Protein AF-A0A661I4J3-F1 (afdb_monomer)

Sequence (92 aa):
MGNSNRLLLAYRTMPSIDNNAEYEIMLSPQFYTLKREQLSVSYHHQAKKLAPSVLDNLLPADGNYEYYVFRDEDVWVFIAYDPEEIAKFLIS

Mean predicted aligned error: 5.75 Å

Foldseek 3Di:
DDPPAAEDEDDQPDDDDDPVGHHDYDYDCVFKDKDKAQDPDDDPVVVLVCQCVVCVVVDDPDADWDWDWDDDPRIIMIMIGGPVVVVVRVVD

pLDDT: mean 88.6, std 10.4, range [37.53, 97.19]

Radius of gyration: 16.32 Å; Cα contacts (8 Å, |Δi|>4): 110; chains: 1; bounding box: 34×21×47 Å

Secondary structure (DSSP, 8-state):
-----EEEEE-TTPPPP-TTS-EEEEE-GGGEEEEEE-----SHHHHHHHHHHHHGGGS-SS---EEEEEEETTEEEEEEE-HHHHHHHHH-

Nearest PDB structures (foldseek):
  5o6i-assembly3_K  TM=4.424E-01  e=7.659E-02  Desulfurococcus mucosus
  9axh-assembly1_C  TM=4.565E-01  e=2.569E+00  Homo sapiens
  5b0b-assembly2_D  TM=3.048E-01  e=1.160E+00  Cannabis sativa
  2khd-assembly1_A  TM=3.536E-01  e=1.971E+00  Vibrio cholerae O1 biovar El Tor str. N16961
  6dzs-assembly1_A  TM=3.096E-01  e=4.366E+00  Mycolicibacterium hassiacum DSM 44199

Structure (mmCIF, N/CA/C/O backbone):
data_AF-A0A661I4J3-F1
#
_entry.id   AF-A0A661I4J3-F1
#
loop_
_atom_site.group_PDB
_atom_site.id
_atom_site.type_symbol
_atom_site.label_atom_id
_atom_site.label_alt_id
_atom_site.label_comp_id
_atom_site.label_asym_id
_atom_site.label_entity_id
_atom_site.label_seq_id
_atom_site.pdbx_PDB_ins_code
_atom_site.Cartn_x
_atom_site.Cartn_y
_atom_site.Cartn_z
_atom_site.occupancy
_atom_site.B_iso_or_equiv
_atom_site.auth_seq_id
_atom_site.auth_comp_id
_atom_site.auth_asym_id
_atom_site.auth_atom_id
_atom_site.pdbx_PDB_model_num
ATOM 1 N N . MET A 1 1 ? -8.850 11.667 -30.745 1.00 37.53 1 MET A N 1
ATOM 2 C CA . MET A 1 1 ? -7.892 10.595 -31.089 1.00 37.53 1 MET A CA 1
ATOM 3 C C . MET A 1 1 ? -7.273 10.150 -29.778 1.00 37.53 1 MET A C 1
ATOM 5 O O . MET A 1 1 ? -6.565 10.936 -29.170 1.00 37.53 1 MET A O 1
ATOM 9 N N . GLY A 1 2 ? -7.728 9.011 -29.250 1.00 48.00 2 GLY A N 1
ATOM 10 C CA . GLY A 1 2 ? -7.485 8.610 -27.863 1.00 48.00 2 GLY A CA 1
ATOM 11 C C . GLY A 1 2 ? -6.061 8.112 -27.669 1.00 48.00 2 GLY A C 1
ATOM 12 O O . GLY A 1 2 ? -5.675 7.116 -28.279 1.00 48.00 2 GLY A O 1
ATOM 13 N N . ASN A 1 3 ? -5.294 8.814 -26.838 1.00 50.81 3 ASN A N 1
ATOM 14 C CA . ASN A 1 3 ? -3.990 8.349 -26.397 1.00 50.81 3 ASN A CA 1
ATOM 15 C C . ASN A 1 3 ? -4.220 7.079 -25.566 1.00 50.81 3 ASN A C 1
ATOM 17 O O . ASN A 1 3 ? -4.803 7.132 -24.486 1.00 50.81 3 ASN A O 1
ATOM 21 N N . SER A 1 4 ? -3.900 5.923 -26.138 1.00 57.09 4 SER A N 1
ATOM 22 C CA . SER A 1 4 ? -4.074 4.632 -25.475 1.00 57.09 4 SER A CA 1
ATOM 23 C C . SER A 1 4 ? -2.843 4.415 -24.605 1.00 57.09 4 SER A C 1
ATOM 25 O O . SER A 1 4 ? -1.905 3.752 -25.048 1.00 57.09 4 SER A O 1
ATOM 27 N N . ASN A 1 5 ? -2.806 5.039 -23.423 1.00 61.56 5 ASN A N 1
ATOM 28 C CA . 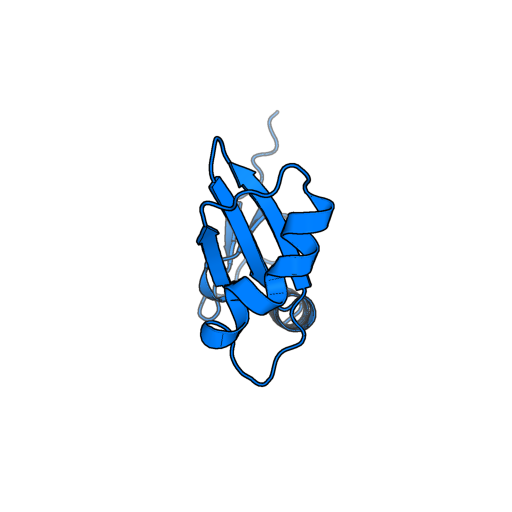ASN A 1 5 ? -1.730 4.803 -22.464 1.00 61.56 5 ASN A CA 1
ATOM 29 C C . ASN A 1 5 ? -1.598 3.293 -22.252 1.00 61.56 5 ASN A C 1
ATOM 31 O O . ASN A 1 5 ? -2.562 2.601 -21.916 1.00 61.56 5 ASN A O 1
ATOM 35 N N . ARG A 1 6 ? -0.411 2.759 -22.544 1.00 82.25 6 ARG A N 1
ATOM 36 C CA . ARG A 1 6 ? -0.146 1.329 -22.418 1.00 82.25 6 ARG A CA 1
ATOM 37 C C . ARG A 1 6 ? 0.031 1.030 -20.938 1.00 82.25 6 ARG A C 1
ATOM 39 O O . ARG A 1 6 ? 1.007 1.463 -20.333 1.00 82.25 6 ARG A O 1
ATOM 46 N N . LEU A 1 7 ? -0.923 0.307 -20.364 1.00 88.50 7 LEU A N 1
ATOM 47 C CA . LEU A 1 7 ? -0.828 -0.174 -18.993 1.00 88.50 7 LEU A CA 1
ATOM 48 C C . LEU A 1 7 ? 0.253 -1.255 -18.905 1.00 88.50 7 LEU A C 1
ATOM 50 O O . LEU A 1 7 ? 0.159 -2.297 -19.556 1.00 88.50 7 LEU A O 1
ATOM 54 N N . LEU A 1 8 ? 1.269 -1.001 -18.093 1.00 90.56 8 LEU A N 1
ATOM 55 C CA . LEU A 1 8 ? 2.386 -1.890 -17.834 1.00 90.56 8 LEU A CA 1
ATOM 56 C C . LEU A 1 8 ? 2.273 -2.438 -16.413 1.00 90.56 8 LEU A C 1
ATOM 58 O O . LEU A 1 8 ? 2.354 -1.691 -15.439 1.00 90.56 8 LEU A O 1
ATOM 62 N N . LEU A 1 9 ? 2.131 -3.756 -16.289 1.00 91.69 9 LEU A N 1
ATOM 63 C CA . LEU A 1 9 ? 2.300 -4.434 -15.008 1.00 91.69 9 LEU A CA 1
ATOM 64 C C . LEU A 1 9 ? 3.800 -4.581 -14.726 1.00 91.69 9 LEU A C 1
ATOM 66 O O . LEU A 1 9 ? 4.473 -5.363 -15.394 1.00 91.69 9 LEU A O 1
ATOM 70 N N . ALA A 1 10 ? 4.312 -3.851 -13.739 1.00 92.31 10 ALA A N 1
ATOM 71 C CA . ALA A 1 10 ? 5.723 -3.858 -13.382 1.00 92.31 10 ALA A CA 1
ATOM 72 C C . ALA A 1 10 ? 6.003 -4.854 -12.243 1.00 92.31 10 ALA A C 1
ATOM 74 O O . ALA A 1 10 ? 5.374 -4.810 -11.181 1.00 92.31 10 ALA A O 1
ATOM 75 N N . TYR A 1 11 ? 6.940 -5.775 -12.476 1.00 94.06 11 TYR A N 1
ATOM 76 C CA . TYR A 1 11 ? 7.341 -6.853 -11.562 1.00 94.06 11 TYR A CA 1
ATOM 77 C C . TYR A 1 11 ? 8.847 -7.129 -11.690 1.00 94.06 11 TYR A C 1
ATOM 79 O O . TYR A 1 11 ? 9.437 -6.848 -12.728 1.00 94.06 11 TYR A O 1
ATOM 87 N N . ARG A 1 12 ? 9.487 -7.697 -10.658 1.00 90.94 12 ARG A N 1
ATOM 88 C CA . ARG A 1 12 ? 10.965 -7.726 -10.533 1.00 90.94 12 ARG A CA 1
ATOM 89 C C . ARG A 1 12 ? 11.717 -8.406 -11.681 1.00 90.94 12 ARG A C 1
ATOM 91 O O . ARG A 1 12 ? 12.873 -8.092 -11.924 1.00 90.94 12 ARG A O 1
ATOM 98 N N . THR A 1 13 ? 11.086 -9.361 -12.353 1.00 91.00 13 THR A N 1
ATOM 99 C CA . THR A 1 13 ? 11.693 -10.182 -13.414 1.00 91.00 13 THR A CA 1
ATOM 100 C C . THR A 1 13 ? 11.098 -9.888 -14.790 1.00 91.00 13 THR A C 1
ATOM 102 O O . THR A 1 13 ? 11.072 -10.761 -15.660 1.00 91.00 13 THR A O 1
ATOM 105 N N . MET A 1 14 ? 10.561 -8.682 -14.988 1.00 89.62 14 MET A N 1
ATOM 106 C CA . MET A 1 14 ? 9.985 -8.293 -16.270 1.00 89.62 14 MET A CA 1
ATOM 107 C C . MET A 1 14 ? 11.059 -8.122 -17.354 1.00 89.62 14 MET A C 1
ATOM 109 O O . MET A 1 14 ? 12.180 -7.711 -17.049 1.00 89.62 14 MET A O 1
ATOM 113 N N . PRO A 1 15 ? 10.747 -8.439 -18.622 1.00 86.12 15 PRO A N 1
ATOM 114 C CA . PRO A 1 15 ? 11.651 -8.156 -19.728 1.00 86.12 15 PRO A CA 1
ATOM 115 C C . PRO A 1 15 ? 11.813 -6.644 -19.921 1.00 86.12 15 PRO A C 1
ATOM 117 O O . PRO A 1 15 ? 10.922 -5.864 -19.580 1.00 86.12 15 PRO A O 1
ATOM 120 N N . SER A 1 16 ? 12.935 -6.238 -20.518 1.00 84.12 16 SER A N 1
ATOM 121 C CA . SER A 1 16 ? 13.155 -4.846 -20.909 1.00 84.12 16 SER A CA 1
ATOM 122 C C . SER A 1 16 ? 12.053 -4.373 -21.855 1.00 84.12 16 SER A C 1
ATOM 124 O O . SER A 1 16 ? 11.663 -5.083 -22.786 1.00 84.12 16 SER A O 1
ATOM 126 N N . ILE A 1 17 ? 11.561 -3.166 -21.604 1.00 85.81 17 ILE A N 1
ATOM 127 C CA . ILE A 1 17 ? 10.517 -2.520 -22.396 1.00 85.81 17 ILE A CA 1
ATOM 128 C C . ILE A 1 17 ? 11.122 -1.465 -23.318 1.00 85.81 17 ILE A C 1
ATOM 130 O O . ILE A 1 17 ? 12.284 -1.082 -23.188 1.00 85.81 17 ILE A O 1
ATOM 134 N N . ASP A 1 18 ? 10.319 -0.994 -24.266 1.00 81.56 18 ASP A N 1
ATOM 135 C CA . ASP A 1 18 ? 10.688 0.136 -25.109 1.00 81.56 18 ASP A CA 1
ATOM 136 C C . ASP A 1 18 ? 10.648 1.435 -24.294 1.00 81.56 18 ASP A C 1
ATOM 138 O O . ASP A 1 18 ? 9.575 1.848 -23.854 1.00 81.56 18 ASP A O 1
ATOM 142 N N . ASN A 1 19 ? 11.807 2.077 -24.130 1.00 77.12 19 ASN A N 1
ATOM 143 C CA . ASN A 1 19 ? 11.978 3.331 -23.389 1.00 77.12 19 ASN A CA 1
ATOM 144 C C . ASN A 1 19 ? 11.430 4.560 -24.130 1.00 77.12 19 ASN A C 1
ATOM 146 O O . ASN A 1 19 ? 11.429 5.655 -23.575 1.00 77.12 19 ASN A O 1
ATOM 150 N N . ASN A 1 20 ? 10.992 4.409 -25.383 1.00 80.81 20 ASN A N 1
ATOM 151 C CA . ASN A 1 20 ? 10.538 5.519 -26.217 1.00 80.81 20 ASN A CA 1
ATOM 152 C C . ASN A 1 20 ? 9.010 5.726 -26.181 1.00 80.81 20 ASN A C 1
ATOM 154 O O . ASN A 1 20 ? 8.459 6.438 -27.023 1.00 80.81 20 ASN A O 1
ATOM 158 N N . ALA A 1 21 ? 8.321 5.088 -25.231 1.00 83.12 21 ALA A N 1
ATOM 159 C CA . ALA A 1 21 ? 6.878 5.178 -25.042 1.00 83.12 21 ALA A CA 1
ATOM 160 C C . ALA A 1 21 ? 6.522 5.557 -23.596 1.00 83.12 21 ALA A C 1
ATOM 162 O O . ALA A 1 21 ? 7.251 5.243 -22.658 1.00 83.12 21 ALA A O 1
ATOM 163 N N . GLU A 1 22 ? 5.372 6.210 -23.423 1.00 85.88 22 GLU A N 1
ATOM 164 C CA . GLU A 1 22 ? 4.787 6.488 -22.109 1.00 85.88 22 GLU A CA 1
ATOM 165 C C . GLU A 1 22 ? 3.918 5.311 -21.647 1.00 85.88 22 GLU A C 1
ATOM 167 O O . GLU A 1 22 ? 3.139 4.748 -22.428 1.00 85.88 22 GLU A O 1
ATOM 172 N N . TYR A 1 23 ? 4.037 4.954 -20.366 1.00 87.62 23 TYR A N 1
ATOM 173 C CA . TYR A 1 23 ? 3.294 3.855 -19.756 1.00 87.62 23 TYR A CA 1
ATOM 174 C C . TYR A 1 23 ? 2.561 4.315 -18.501 1.00 87.62 23 TYR A C 1
ATOM 176 O O . TYR A 1 23 ? 3.103 5.052 -17.677 1.00 87.62 23 TYR A O 1
ATOM 184 N N . GLU A 1 24 ? 1.348 3.801 -18.319 1.00 90.50 24 GLU A N 1
ATOM 185 C CA . GLU A 1 24 ? 0.704 3.785 -17.008 1.00 90.50 24 GLU A CA 1
ATOM 186 C C . GLU A 1 24 ? 1.193 2.554 -16.255 1.00 90.50 24 GLU A C 1
ATOM 188 O O . GLU A 1 24 ? 1.129 1.442 -16.774 1.00 90.50 24 GLU A O 1
ATOM 193 N N . ILE A 1 25 ? 1.705 2.736 -15.042 1.00 89.94 25 ILE A N 1
ATOM 194 C CA . ILE A 1 25 ? 2.340 1.650 -14.297 1.00 89.94 25 ILE A CA 1
ATOM 195 C C . ILE A 1 25 ? 1.365 1.094 -13.268 1.00 89.94 25 ILE A C 1
ATOM 197 O O . ILE A 1 25 ? 0.840 1.817 -12.423 1.00 89.94 25 ILE A O 1
ATOM 201 N N . MET A 1 26 ? 1.183 -0.222 -13.302 1.00 92.81 26 MET A N 1
ATOM 202 C CA . MET A 1 26 ? 0.582 -0.987 -12.222 1.00 92.81 26 MET A CA 1
ATOM 203 C C . MET A 1 26 ? 1.679 -1.783 -11.528 1.00 92.81 26 MET A C 1
ATOM 205 O O . MET A 1 26 ? 2.329 -2.624 -12.146 1.00 92.81 26 MET A O 1
ATOM 209 N N . LEU A 1 27 ? 1.892 -1.536 -10.240 1.00 93.81 27 LEU A N 1
ATOM 210 C CA . LEU A 1 27 ? 2.860 -2.304 -9.462 1.00 93.81 27 LEU A CA 1
ATOM 211 C C . LEU A 1 27 ? 2.275 -3.665 -9.088 1.00 93.81 27 LEU A C 1
ATOM 213 O O . LEU A 1 27 ? 1.142 -3.763 -8.607 1.00 93.81 27 LEU A O 1
ATOM 217 N N . SER A 1 28 ? 3.061 -4.721 -9.285 1.00 94.56 28 SER A N 1
ATOM 218 C CA . SER A 1 28 ? 2.685 -6.052 -8.815 1.00 94.56 28 SER A CA 1
ATOM 219 C C . SER A 1 28 ? 2.652 -6.112 -7.275 1.00 94.56 28 SER A C 1
ATOM 221 O O . SER A 1 28 ? 3.392 -5.375 -6.616 1.00 94.56 28 SER A O 1
ATOM 223 N N . PRO A 1 29 ? 1.877 -7.043 -6.681 1.00 93.88 29 PR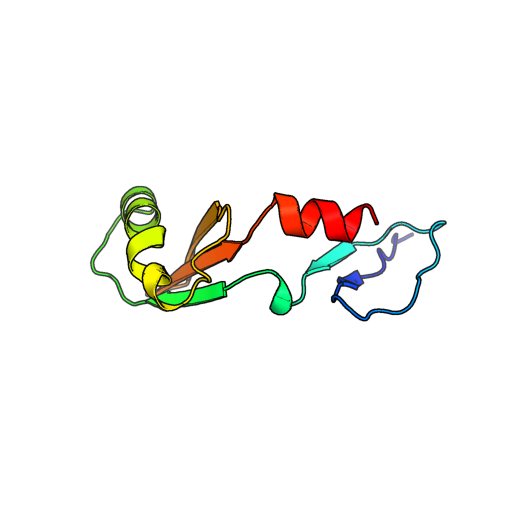O A N 1
ATOM 224 C CA . PRO A 1 29 ? 1.864 -7.290 -5.234 1.00 93.88 29 PRO A CA 1
ATOM 225 C C . PRO A 1 29 ? 3.229 -7.628 -4.606 1.00 93.88 29 PRO A C 1
ATOM 227 O O . PRO A 1 29 ? 3.347 -7.689 -3.394 1.00 93.88 29 PRO A O 1
ATOM 230 N N . GLN A 1 30 ? 4.282 -7.839 -5.401 1.00 93.81 30 GLN A N 1
ATOM 231 C CA . GLN A 1 30 ? 5.654 -8.029 -4.906 1.00 93.81 30 GLN A CA 1
ATOM 232 C C . GLN A 1 30 ? 6.278 -6.769 -4.275 1.00 93.81 30 GLN A C 1
ATOM 234 O O . GLN A 1 30 ? 7.377 -6.860 -3.725 1.00 93.81 30 GLN A O 1
ATOM 239 N N . PHE A 1 31 ? 5.627 -5.610 -4.408 1.00 94.25 31 PHE A N 1
ATOM 240 C CA . PHE A 1 31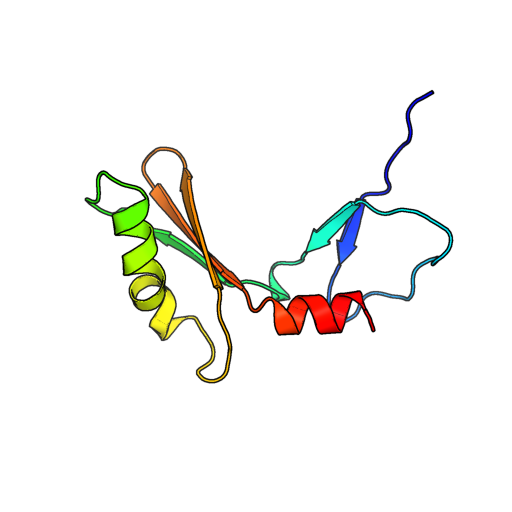 ? 6.108 -4.316 -3.911 1.00 94.25 31 PHE A CA 1
ATOM 241 C C . PHE A 1 31 ? 5.320 -3.781 -2.710 1.00 94.25 31 PHE A C 1
ATOM 243 O O . PHE A 1 31 ? 5.635 -2.707 -2.204 1.00 94.25 31 PHE A O 1
ATOM 250 N N . TYR A 1 32 ? 4.278 -4.486 -2.265 1.00 94.50 32 TYR A N 1
ATOM 251 C CA . TYR A 1 32 ? 3.479 -4.044 -1.130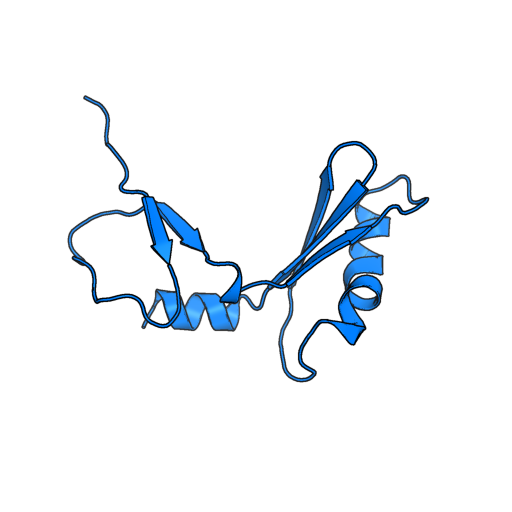 1.00 94.50 32 TYR A CA 1
ATOM 252 C C . TYR A 1 32 ? 2.842 -5.212 -0.383 1.00 94.50 32 TYR A C 1
ATOM 254 O O . TYR A 1 32 ? 2.500 -6.242 -0.959 1.00 94.50 32 TYR A O 1
ATOM 262 N N . THR A 1 33 ? 2.600 -5.007 0.905 1.00 95.19 33 THR A N 1
ATOM 263 C CA . THR A 1 33 ? 1.822 -5.916 1.746 1.00 95.19 33 THR A CA 1
ATOM 264 C C . THR A 1 33 ? 0.442 -5.325 1.964 1.00 95.19 33 THR A C 1
ATOM 266 O O . THR A 1 33 ? 0.316 -4.174 2.377 1.00 95.19 33 THR A O 1
ATOM 269 N N . LEU A 1 34 ? -0.600 -6.118 1.712 1.00 95.25 34 LEU A N 1
ATOM 270 C CA . LEU A 1 34 ? -1.991 -5.718 1.900 1.00 95.25 34 LEU A CA 1
ATOM 271 C C . LEU A 1 34 ? -2.648 -6.547 3.004 1.00 95.25 34 LEU A C 1
ATOM 273 O O . LEU A 1 34 ? -2.557 -7.774 3.005 1.00 95.25 34 LEU A O 1
ATOM 277 N N . LYS A 1 35 ? -3.378 -5.880 3.901 1.00 95.56 35 LYS A N 1
ATOM 278 C CA . LYS A 1 35 ? -4.236 -6.522 4.903 1.00 95.56 35 LYS A CA 1
ATOM 279 C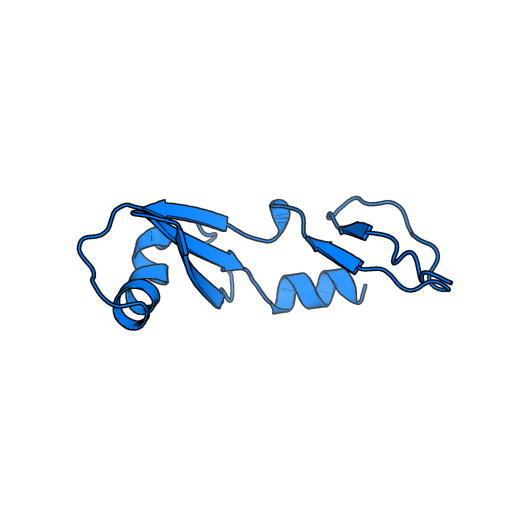 C . LYS A 1 35 ? -5.584 -5.814 4.998 1.00 95.56 35 LYS A C 1
ATOM 281 O O . LYS A 1 35 ? -5.653 -4.588 4.990 1.00 95.56 35 LYS A O 1
ATOM 286 N N . ARG A 1 36 ? -6.661 -6.596 5.084 1.00 95.19 36 ARG A N 1
ATOM 287 C CA . ARG A 1 36 ? -8.029 -6.110 5.302 1.00 95.19 36 ARG A CA 1
ATOM 288 C C . ARG A 1 36 ? -8.462 -6.495 6.708 1.00 95.19 36 ARG A C 1
ATOM 290 O O . ARG A 1 36 ? -8.376 -7.669 7.047 1.00 95.19 36 ARG A O 1
ATOM 297 N N . GLU A 1 37 ? -8.937 -5.532 7.487 1.00 93.00 37 GLU A N 1
ATOM 298 C CA . GLU A 1 37 ? -9.318 -5.746 8.885 1.00 93.00 37 GLU A CA 1
ATOM 299 C C . GLU A 1 37 ? -10.637 -5.025 9.201 1.00 93.00 37 GLU A C 1
ATOM 301 O O . GLU A 1 37 ? -10.832 -3.864 8.829 1.00 93.00 37 GLU A O 1
ATOM 306 N N . GLN A 1 38 ? -11.540 -5.685 9.928 1.00 92.19 38 GLN A N 1
ATOM 307 C CA . GLN A 1 38 ? -12.678 -5.007 10.551 1.00 92.19 38 GLN A CA 1
ATOM 308 C C . GLN A 1 38 ? -12.211 -4.372 11.859 1.00 92.19 38 GLN A C 1
ATOM 310 O O . GLN A 1 38 ? -11.828 -5.070 12.795 1.00 92.19 38 GLN A O 1
ATOM 315 N N . LEU A 1 39 ? -12.241 -3.042 11.931 1.00 88.31 39 LEU A N 1
ATOM 316 C CA . LEU A 1 39 ? -11.838 -2.299 13.123 1.00 88.31 39 LEU A CA 1
ATOM 317 C C . LEU A 1 39 ? -12.956 -1.366 13.566 1.00 88.31 39 LEU A C 1
ATOM 319 O O . LEU A 1 39 ? -13.513 -0.620 12.761 1.00 88.31 39 LEU A O 1
ATOM 323 N N . SER A 1 40 ? -13.198 -1.328 14.875 1.00 87.00 40 SER A N 1
ATOM 324 C CA . SER A 1 40 ? -14.140 -0.409 15.526 1.00 87.00 40 SER A CA 1
ATOM 325 C C . SER A 1 40 ? -13.583 1.019 15.637 1.00 87.00 40 SER A C 1
ATOM 327 O O . SER A 1 40 ? -13.685 1.655 16.684 1.00 87.00 40 SER A O 1
ATOM 329 N N . VAL A 1 41 ? -12.945 1.521 14.577 1.00 88.81 41 VAL A N 1
ATOM 330 C CA . VAL A 1 41 ? -12.445 2.898 14.486 1.00 88.81 41 VAL A CA 1
ATOM 331 C C . VAL A 1 41 ? -13.288 3.687 13.495 1.00 88.81 41 VAL A C 1
ATOM 333 O O . VAL A 1 41 ? -13.517 3.260 12.363 1.00 88.81 41 VAL A O 1
ATOM 336 N N . SER A 1 42 ? -13.753 4.856 13.928 1.00 85.56 42 SER A N 1
ATOM 337 C CA . SER A 1 42 ? -14.668 5.683 13.136 1.00 85.56 42 SER A CA 1
ATOM 338 C C . SER A 1 42 ? -13.939 6.568 12.128 1.00 85.56 42 SER A C 1
ATOM 340 O O . SER A 1 42 ? -14.522 6.949 11.116 1.00 85.56 42 SER A O 1
ATOM 342 N N . TYR A 1 43 ? -12.670 6.904 12.392 1.00 88.69 43 TYR A N 1
ATOM 343 C CA . TYR A 1 43 ? -11.936 7.903 11.618 1.00 88.69 43 TYR A CA 1
ATOM 344 C C . TYR A 1 43 ? -10.653 7.356 10.990 1.00 88.69 43 TYR A C 1
ATOM 346 O O . TYR A 1 43 ? -9.868 6.653 11.624 1.00 88.69 43 TYR A O 1
ATOM 354 N N . HIS A 1 44 ? -10.385 7.802 9.761 1.00 90.38 44 HIS A N 1
ATOM 355 C CA . HIS A 1 44 ? -9.209 7.419 8.970 1.00 90.38 44 HIS A CA 1
ATOM 356 C C . HIS A 1 44 ? -7.876 7.658 9.688 1.00 90.38 44 HIS A C 1
ATOM 358 O O . HIS A 1 44 ? -7.020 6.780 9.708 1.00 90.38 44 HIS A O 1
ATOM 364 N N . HIS A 1 45 ? -7.714 8.803 10.355 1.00 91.44 45 HIS A N 1
ATOM 365 C CA . HIS A 1 45 ? -6.476 9.115 11.073 1.00 91.44 45 HIS A CA 1
ATOM 366 C C . HIS A 1 45 ? -6.187 8.136 12.226 1.00 91.44 45 HIS A C 1
ATOM 368 O O . HIS A 1 45 ? -5.025 7.927 12.568 1.00 91.44 45 HIS A O 1
ATOM 374 N N . GLN A 1 46 ? -7.224 7.541 12.833 1.00 92.19 46 GLN A N 1
ATOM 375 C CA . GLN A 1 46 ? -7.066 6.514 13.866 1.00 92.19 46 GLN A CA 1
ATOM 376 C C . GLN A 1 46 ? -6.610 5.207 13.228 1.00 92.19 46 GLN A C 1
ATOM 378 O O . GLN A 1 46 ? -5.621 4.635 13.675 1.00 92.19 46 GLN A O 1
ATOM 383 N N . ALA A 1 47 ? -7.267 4.791 12.141 1.00 92.56 47 ALA A N 1
ATOM 384 C CA . ALA A 1 47 ? -6.861 3.620 11.373 1.00 92.56 47 ALA A CA 1
ATOM 385 C C . ALA A 1 47 ? -5.401 3.745 10.907 1.00 92.56 47 ALA A C 1
ATOM 387 O O . ALA A 1 47 ? -4.603 2.848 11.149 1.00 92.56 47 ALA A O 1
ATOM 388 N N . LYS A 1 48 ? -4.994 4.900 10.362 1.00 93.44 48 LYS A N 1
ATOM 389 C CA . LYS A 1 48 ? -3.610 5.136 9.922 1.00 93.44 48 LYS A CA 1
ATOM 390 C C . LYS A 1 48 ? -2.578 4.949 11.042 1.00 93.44 48 LYS A C 1
ATOM 392 O O . LYS A 1 48 ? -1.514 4.399 10.787 1.00 93.44 48 LYS A O 1
ATOM 397 N N . LYS A 1 49 ? -2.888 5.349 12.281 1.00 93.81 49 LYS A N 1
ATOM 398 C CA . LYS A 1 49 ? -1.999 5.129 13.441 1.00 93.81 49 LYS A CA 1
ATOM 399 C C . LYS A 1 49 ? -1.856 3.655 13.820 1.00 93.81 49 LYS A C 1
ATOM 401 O O . LYS A 1 49 ? -0.841 3.287 14.397 1.00 93.81 49 LYS A O 1
ATOM 406 N N . LEU A 1 50 ? -2.856 2.832 13.510 1.00 93.88 50 LEU A N 1
ATOM 407 C CA . LEU A 1 50 ? -2.830 1.391 13.761 1.00 93.88 50 LEU A CA 1
ATOM 408 C C . LEU A 1 50 ? -2.091 0.616 12.666 1.00 93.88 50 LEU A C 1
ATOM 410 O O . LEU A 1 50 ? -1.776 -0.549 12.883 1.00 93.88 50 LEU A O 1
ATOM 414 N N . ALA A 1 51 ? -1.799 1.233 11.516 1.00 93.56 51 ALA A N 1
ATOM 415 C CA . ALA A 1 51 ? -1.219 0.543 10.367 1.00 93.56 51 ALA A CA 1
ATOM 416 C C . ALA A 1 51 ? 0.077 -0.229 10.688 1.00 93.56 51 ALA A C 1
ATOM 418 O O . ALA A 1 51 ? 0.122 -1.408 10.333 1.00 93.56 51 ALA A O 1
ATOM 419 N N . PRO A 1 52 ? 1.063 0.341 11.419 1.00 92.69 52 PRO A N 1
ATOM 420 C CA . PRO A 1 52 ? 2.257 -0.409 11.806 1.00 92.69 52 PRO A CA 1
ATOM 421 C C . PRO A 1 52 ? 1.908 -1.645 12.638 1.00 92.69 52 PRO A C 1
ATOM 423 O O . PRO A 1 52 ? 2.318 -2.747 12.308 1.00 92.69 52 PRO A O 1
ATOM 426 N N . SER A 1 53 ? 1.059 -1.498 13.659 1.00 92.38 53 SER A N 1
ATOM 427 C CA . SER A 1 53 ? 0.662 -2.614 14.528 1.00 92.38 53 SER A CA 1
ATOM 428 C C . SER A 1 53 ? -0.151 -3.691 13.802 1.00 92.38 53 SER A C 1
ATOM 430 O O . SER A 1 53 ? -0.022 -4.873 14.107 1.00 92.38 53 SER A O 1
ATOM 432 N N . VAL A 1 54 ? -0.996 -3.308 12.842 1.00 93.25 54 VAL A N 1
ATOM 433 C CA . VAL A 1 54 ? -1.812 -4.247 12.054 1.00 93.25 54 VAL A CA 1
ATOM 434 C C . VAL A 1 54 ? -0.941 -5.107 11.131 1.00 93.25 54 VAL A C 1
ATOM 436 O O . VAL A 1 54 ? -1.296 -6.264 10.870 1.00 93.25 54 VAL A O 1
ATOM 439 N N . LEU A 1 55 ? 0.179 -4.555 10.657 1.00 93.19 55 LEU A N 1
ATOM 440 C CA . LEU A 1 55 ? 1.070 -5.151 9.659 1.00 93.19 55 LEU A CA 1
ATOM 441 C C . LEU A 1 55 ? 2.402 -5.675 10.228 1.00 93.19 55 LEU A C 1
ATOM 443 O O . LEU A 1 55 ? 3.131 -6.323 9.489 1.00 93.19 55 LEU A O 1
ATOM 447 N N . ASP A 1 56 ? 2.688 -5.464 11.514 1.00 85.50 56 ASP A N 1
ATOM 448 C CA . ASP A 1 56 ? 3.973 -5.754 12.181 1.00 85.50 56 ASP A CA 1
ATOM 449 C C . ASP A 1 56 ? 4.527 -7.162 11.888 1.00 85.50 56 ASP A C 1
ATOM 451 O O . ASP A 1 56 ? 5.672 -7.329 11.494 1.00 85.50 56 ASP A O 1
ATOM 455 N N . ASN A 1 57 ? 3.676 -8.190 11.962 1.00 87.69 57 ASN A N 1
ATOM 456 C CA . ASN A 1 57 ? 4.076 -9.586 11.724 1.00 87.69 57 ASN A CA 1
ATOM 457 C C . ASN A 1 57 ? 4.029 -10.021 10.246 1.00 87.69 57 ASN A C 1
ATOM 459 O O . ASN A 1 57 ? 4.206 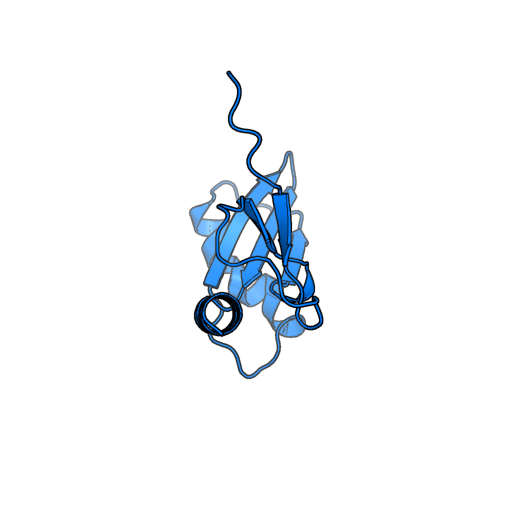-11.200 9.944 1.00 87.69 57 ASN A O 1
ATOM 463 N N . LEU A 1 58 ? 3.708 -9.106 9.331 1.00 90.62 58 LEU A N 1
ATOM 464 C CA . LEU A 1 58 ? 3.616 -9.368 7.891 1.00 90.62 58 LEU A CA 1
ATOM 465 C C . LEU A 1 58 ? 4.732 -8.691 7.096 1.00 90.62 58 LEU A C 1
ATOM 467 O O . LEU A 1 58 ? 4.875 -8.961 5.903 1.00 90.62 58 LEU A O 1
ATOM 471 N N . LEU A 1 59 ? 5.487 -7.800 7.734 1.00 90.25 59 LEU A N 1
ATOM 472 C CA . LEU A 1 59 ? 6.557 -7.047 7.105 1.00 90.25 59 LEU A CA 1
ATOM 473 C C . LEU A 1 59 ? 7.921 -7.633 7.495 1.00 90.25 59 LEU A C 1
ATOM 475 O O . LEU A 1 59 ? 8.112 -8.050 8.637 1.00 90.25 59 LEU A O 1
ATOM 479 N N . PRO A 1 60 ? 8.880 -7.683 6.557 1.00 85.75 60 PRO A N 1
ATOM 480 C CA . PRO A 1 60 ? 10.285 -7.871 6.889 1.00 85.75 60 PRO A CA 1
ATOM 481 C C . PRO A 1 60 ? 10.758 -6.874 7.958 1.00 85.75 60 PRO A C 1
ATOM 483 O O . PRO A 1 60 ? 10.308 -5.731 7.991 1.00 85.75 60 PRO A O 1
ATOM 486 N N . ALA A 1 61 ? 11.696 -7.299 8.809 1.00 76.19 61 ALA A N 1
ATOM 487 C CA . ALA A 1 61 ? 12.245 -6.451 9.873 1.00 76.19 61 ALA A CA 1
ATOM 488 C C . ALA A 1 61 ? 13.025 -5.235 9.332 1.00 76.19 61 ALA A C 1
ATOM 490 O O . ALA A 1 61 ? 13.107 -4.204 9.998 1.00 76.19 61 ALA A O 1
ATOM 491 N N . ASP A 1 62 ? 13.556 -5.355 8.114 1.00 78.44 62 ASP A N 1
ATOM 492 C CA . ASP A 1 62 ? 14.444 -4.378 7.498 1.00 78.44 62 ASP A CA 1
ATOM 493 C C . ASP A 1 62 ? 13.723 -3.719 6.309 1.00 78.44 62 ASP A C 1
ATOM 495 O O . ASP A 1 62 ? 13.781 -4.210 5.182 1.00 78.44 62 ASP A O 1
ATOM 499 N N . GLY A 1 63 ? 13.008 -2.619 6.553 1.00 79.12 63 GLY A N 1
ATOM 500 C CA . GLY A 1 63 ? 12.342 -1.860 5.491 1.00 79.12 63 GLY A CA 1
ATOM 501 C C . GLY A 1 63 ? 11.831 -0.501 5.959 1.00 79.12 63 GLY A C 1
ATOM 502 O O . GLY A 1 63 ? 11.442 -0.337 7.119 1.00 79.12 63 GLY A O 1
ATOM 503 N N . ASN A 1 64 ? 11.845 0.489 5.064 1.00 90.75 64 ASN A N 1
ATOM 504 C CA . ASN A 1 64 ? 11.344 1.830 5.358 1.00 90.75 64 ASN A CA 1
ATOM 505 C C . ASN A 1 64 ? 9.910 1.962 4.839 1.00 90.75 64 ASN A C 1
ATOM 507 O O . ASN A 1 64 ? 9.658 2.506 3.766 1.00 90.75 64 ASN A O 1
ATOM 511 N N . TYR A 1 65 ? 8.965 1.393 5.587 1.00 94.00 65 TYR A N 1
ATOM 512 C CA . TYR A 1 65 ? 7.586 1.273 5.126 1.00 94.00 65 TYR A CA 1
ATOM 513 C C . TYR A 1 65 ? 6.775 2.553 5.317 1.00 94.00 65 TYR A C 1
ATOM 515 O O . TYR A 1 65 ? 6.621 3.070 6.428 1.00 94.00 65 TYR A O 1
ATOM 523 N N . GLU A 1 66 ? 6.147 2.990 4.231 1.00 95.38 66 GLU A N 1
ATOM 524 C CA . GLU A 1 66 ? 5.017 3.904 4.264 1.00 95.38 66 GLU A CA 1
ATOM 525 C C . GLU A 1 66 ? 3.695 3.135 4.254 1.00 95.38 66 GLU A C 1
ATOM 527 O O . GLU A 1 66 ? 3.592 2.022 3.739 1.00 95.38 66 GLU A O 1
ATOM 532 N N . TYR A 1 67 ? 2.660 3.760 4.821 1.00 95.75 67 TYR A N 1
ATOM 533 C CA . TYR A 1 67 ? 1.345 3.151 4.973 1.00 95.75 67 TYR A CA 1
ATOM 534 C C . TYR A 1 67 ? 0.272 3.971 4.269 1.00 95.75 67 TYR A C 1
ATOM 536 O O . TYR A 1 67 ? -0.004 5.125 4.631 1.00 95.75 67 TYR A O 1
ATOM 544 N N . TYR A 1 68 ? -0.403 3.325 3.325 1.00 95.81 68 TYR A N 1
ATOM 545 C CA . TYR A 1 68 ? -1.646 3.798 2.747 1.00 95.81 68 TYR A CA 1
ATOM 546 C C . TYR A 1 68 ? -2.812 3.034 3.366 1.00 95.81 68 TYR A C 1
ATOM 548 O O . TYR A 1 68 ? -2.837 1.806 3.399 1.00 95.81 68 TYR A O 1
ATOM 556 N N . VAL A 1 69 ? -3.780 3.775 3.893 1.00 96.44 69 VAL A N 1
ATOM 557 C CA . VAL A 1 69 ? -4.957 3.208 4.549 1.00 96.44 69 VAL A CA 1
ATOM 558 C C . VAL A 1 69 ? -6.183 3.834 3.925 1.00 96.44 69 VAL A C 1
ATOM 560 O O . VAL A 1 69 ? -6.195 5.038 3.677 1.00 96.44 69 VAL A O 1
ATOM 563 N N . PHE A 1 70 ? -7.216 3.047 3.682 1.00 94.88 70 PHE A N 1
ATOM 564 C CA . PHE A 1 70 ? -8.509 3.548 3.237 1.00 94.88 70 PHE A CA 1
ATOM 565 C C . PHE A 1 70 ? -9.621 2.634 3.737 1.00 94.88 70 PHE A C 1
ATOM 567 O O . PHE A 1 70 ? -9.371 1.533 4.227 1.00 94.88 70 PHE A O 1
ATOM 574 N N . ARG A 1 71 ? -10.854 3.128 3.658 1.00 93.25 71 ARG A N 1
ATOM 575 C CA . ARG A 1 71 ? -12.040 2.352 4.001 1.00 93.25 71 ARG A CA 1
ATOM 576 C C . ARG A 1 71 ? -12.668 1.825 2.719 1.00 93.25 71 ARG A C 1
ATOM 578 O O . ARG A 1 71 ? -12.899 2.604 1.798 1.00 93.25 71 ARG A O 1
ATOM 585 N N . ASP A 1 72 ? -12.920 0.527 2.690 1.00 93.19 72 ASP A N 1
ATOM 586 C CA . ASP A 1 72 ? -13.622 -0.181 1.625 1.00 93.19 72 ASP A CA 1
ATOM 587 C C . ASP A 1 72 ? -14.873 -0.786 2.264 1.00 93.19 72 ASP A C 1
ATOM 589 O O . ASP A 1 72 ? -14.772 -1.702 3.076 1.00 93.19 72 ASP A O 1
ATOM 593 N N . GLU A 1 73 ? -16.036 -0.183 2.011 1.00 89.75 73 GLU A N 1
ATOM 594 C CA . GLU A 1 73 ? -17.300 -0.521 2.684 1.00 89.75 73 GLU A CA 1
ATOM 595 C C . GLU A 1 73 ? -17.165 -0.525 4.229 1.00 89.75 73 GLU A C 1
ATOM 597 O O . GLU A 1 73 ? -16.977 0.525 4.861 1.00 89.75 73 GLU A O 1
ATOM 602 N N . ASP A 1 74 ? -17.228 -1.707 4.845 1.00 89.56 74 ASP A N 1
ATOM 603 C CA . ASP A 1 74 ? -17.143 -1.920 6.292 1.00 89.56 74 ASP A CA 1
ATOM 604 C C . ASP A 1 74 ? -15.777 -2.436 6.765 1.00 89.56 74 ASP A C 1
ATOM 606 O O . ASP A 1 74 ? -15.603 -2.754 7.944 1.00 89.56 74 ASP A O 1
ATOM 610 N N . VAL A 1 75 ? -14.786 -2.499 5.873 1.00 94.88 75 VAL A N 1
ATOM 611 C CA . VAL A 1 75 ? -13.429 -2.938 6.203 1.00 94.88 75 VAL A CA 1
ATOM 612 C C . VAL A 1 75 ? -12.413 -1.819 6.020 1.00 94.88 75 VAL A C 1
ATOM 614 O O . VAL A 1 75 ? -12.507 -0.970 5.132 1.00 94.88 75 VAL A O 1
ATOM 617 N N . TRP A 1 76 ? -11.397 -1.827 6.875 1.00 96.19 76 TRP A N 1
ATOM 618 C CA . TRP A 1 76 ? -10.210 -1.009 6.687 1.00 96.19 76 TRP A CA 1
ATOM 619 C C . TRP A 1 76 ? -9.192 -1.795 5.875 1.00 96.19 76 TRP A C 1
ATOM 621 O O . TRP A 1 76 ? -8.851 -2.931 6.209 1.00 96.19 76 TRP A O 1
ATOM 631 N N . VAL A 1 77 ? -8.705 -1.181 4.804 1.00 96.75 77 VAL A N 1
ATOM 632 C CA . VAL A 1 77 ? -7.653 -1.733 3.958 1.00 96.75 77 VAL A CA 1
ATOM 633 C C . VAL A 1 77 ? -6.354 -1.021 4.289 1.00 96.75 77 VAL A C 1
ATOM 635 O O . VAL A 1 77 ? -6.275 0.207 4.238 1.00 96.75 77 VAL A O 1
ATOM 638 N N . PHE A 1 78 ? -5.344 -1.811 4.624 1.00 97.19 78 PHE A N 1
ATOM 639 C CA . PHE A 1 78 ? -4.000 -1.378 4.959 1.00 97.19 78 PHE A CA 1
ATOM 640 C C . PHE A 1 78 ? -3.045 -1.859 3.881 1.00 97.19 78 PHE A C 1
ATOM 642 O O . PHE A 1 78 ? -3.025 -3.047 3.561 1.00 97.19 78 PHE A O 1
ATOM 649 N N . ILE A 1 79 ? -2.251 -0.943 3.345 1.00 96.56 79 ILE A N 1
ATOM 650 C CA . ILE A 1 79 ? -1.197 -1.225 2.380 1.00 96.56 79 ILE A CA 1
ATOM 651 C C . ILE A 1 79 ? 0.099 -0.652 2.943 1.00 96.56 79 ILE A C 1
ATOM 653 O O . ILE A 1 79 ? 0.163 0.544 3.222 1.00 96.56 79 ILE A O 1
ATOM 657 N N . ALA A 1 80 ? 1.110 -1.497 3.105 1.00 96.19 80 ALA A N 1
ATOM 658 C CA . ALA A 1 80 ? 2.478 -1.080 3.391 1.00 96.19 80 ALA A CA 1
ATOM 659 C C . ALA A 1 80 ? 3.353 -1.275 2.157 1.00 96.19 80 ALA A C 1
ATOM 661 O O . ALA A 1 80 ? 3.280 -2.322 1.517 1.00 96.19 80 ALA A O 1
ATOM 662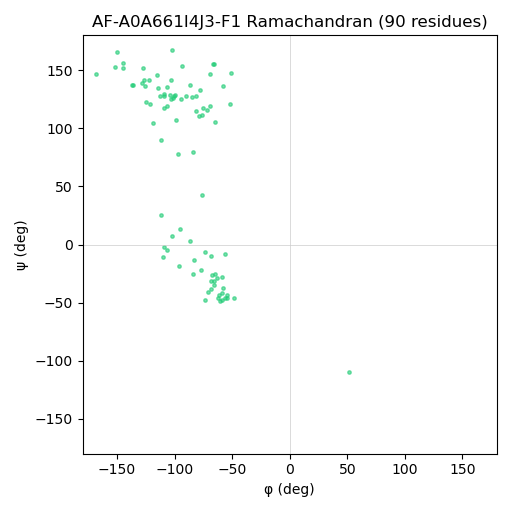 N N . TYR A 1 81 ? 4.177 -0.283 1.840 1.00 95.31 81 TYR A N 1
ATOM 663 C CA . TYR A 1 81 ? 5.109 -0.315 0.715 1.00 95.31 81 TYR A CA 1
ATOM 664 C C . TYR A 1 81 ? 6.396 0.428 1.079 1.00 95.31 81 TYR A C 1
ATOM 666 O O . TYR A 1 81 ? 6.367 1.340 1.904 1.00 95.31 81 TYR A O 1
ATOM 674 N N . ASP A 1 82 ? 7.516 0.047 0.468 1.00 95.06 82 ASP A N 1
ATOM 675 C CA . ASP A 1 82 ? 8.786 0.767 0.600 1.00 95.06 82 ASP A CA 1
ATOM 676 C C . ASP A 1 82 ? 8.968 1.688 -0.627 1.00 95.06 82 ASP A C 1
ATOM 678 O O . ASP A 1 82 ? 9.190 1.200 -1.744 1.00 95.06 82 ASP A O 1
ATOM 682 N N . PRO A 1 83 ? 8.819 3.019 -0.474 1.00 94.25 83 PRO A N 1
ATOM 683 C CA . PRO A 1 83 ? 8.922 3.948 -1.594 1.00 94.25 83 PRO A CA 1
ATOM 684 C C . PRO A 1 83 ? 10.334 3.998 -2.185 1.00 94.25 83 PRO A C 1
ATOM 686 O O . PRO A 1 83 ? 10.475 4.210 -3.390 1.00 94.25 83 PRO A O 1
ATOM 689 N N . GLU A 1 84 ? 11.377 3.794 -1.375 1.00 94.12 84 GLU A N 1
ATOM 690 C CA . GLU A 1 84 ? 12.751 3.788 -1.871 1.00 94.12 84 GLU A CA 1
ATOM 691 C C . GLU A 1 84 ? 13.025 2.548 -2.715 1.00 94.12 84 GLU A C 1
ATOM 693 O O . GLU A 1 84 ? 13.685 2.644 -3.749 1.00 94.12 84 GLU A O 1
ATOM 698 N N . GLU A 1 85 ? 12.527 1.387 -2.292 1.00 93.12 85 GLU A N 1
ATOM 699 C CA . GLU A 1 85 ? 12.636 0.150 -3.060 1.00 93.12 85 GLU A CA 1
ATOM 700 C C . GLU A 1 85 ? 11.942 0.278 -4.422 1.00 93.12 85 GLU A C 1
ATOM 702 O O . GLU A 1 85 ? 12.537 -0.031 -5.458 1.00 93.12 85 GLU A O 1
ATOM 707 N N . ILE A 1 86 ? 10.706 0.785 -4.428 1.00 94.06 86 ILE A N 1
ATOM 708 C CA . ILE A 1 86 ? 9.930 0.995 -5.654 1.00 94.06 86 ILE A CA 1
ATOM 709 C C . ILE A 1 86 ? 10.636 1.995 -6.573 1.00 94.06 86 ILE A C 1
ATOM 711 O O . ILE A 1 86 ? 10.790 1.725 -7.763 1.00 94.06 86 ILE A O 1
ATOM 715 N N . ALA A 1 87 ? 11.112 3.125 -6.042 1.00 93.44 87 ALA A N 1
ATOM 716 C CA . ALA A 1 87 ? 11.828 4.120 -6.835 1.00 93.44 87 ALA A CA 1
ATOM 717 C C . ALA A 1 87 ? 13.116 3.547 -7.447 1.00 93.44 87 ALA A C 1
ATOM 719 O O . ALA A 1 87 ? 13.374 3.758 -8.630 1.00 93.44 87 ALA A O 1
ATOM 720 N N . LYS A 1 88 ? 13.898 2.778 -6.675 1.00 93.12 88 LYS A N 1
ATOM 721 C CA . LYS A 1 88 ? 15.112 2.108 -7.171 1.00 93.12 88 LYS A CA 1
ATOM 722 C C . LYS A 1 88 ? 14.796 1.155 -8.323 1.00 93.12 88 LYS A C 1
ATOM 724 O O . LYS A 1 88 ? 15.532 1.153 -9.300 1.00 93.12 88 LYS A O 1
ATOM 729 N N . PHE A 1 89 ? 13.709 0.390 -8.224 1.00 92.00 89 PHE A N 1
ATOM 730 C CA . PHE A 1 89 ? 13.275 -0.527 -9.279 1.00 92.00 89 PHE A CA 1
ATOM 731 C C . PHE A 1 89 ? 12.769 0.192 -10.539 1.00 92.00 89 PHE A C 1
ATOM 733 O O . PHE A 1 89 ? 13.025 -0.266 -11.644 1.00 92.00 89 PHE A O 1
ATOM 740 N N . LEU A 1 90 ? 12.050 1.308 -10.397 1.00 89.38 90 LEU A N 1
ATOM 741 C CA . LEU A 1 90 ? 11.498 2.030 -11.550 1.00 89.38 90 LEU A CA 1
ATOM 742 C C . LEU A 1 90 ? 12.543 2.861 -12.313 1.00 89.38 90 LEU A C 1
ATOM 744 O O . LEU A 1 90 ?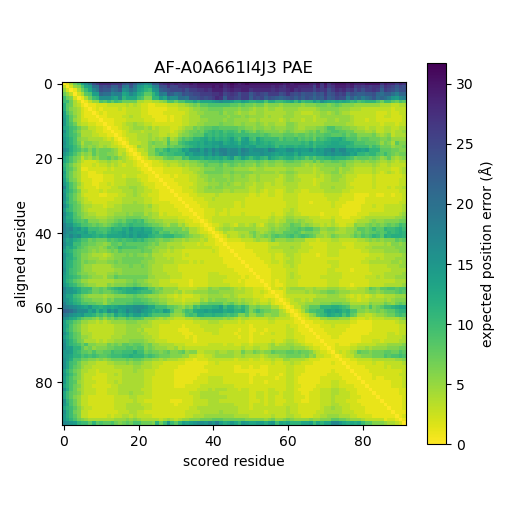 12.308 3.210 -13.466 1.00 89.38 90 LEU A O 1
ATOM 748 N N . ILE A 1 91 ? 13.658 3.213 -11.667 1.00 86.88 91 ILE A N 1
ATOM 749 C CA . ILE A 1 91 ? 14.741 4.018 -12.257 1.00 86.88 91 ILE A CA 1
ATOM 750 C C . ILE A 1 91 ? 15.876 3.134 -12.813 1.00 86.88 91 ILE A C 1
ATOM 752 O O . ILE A 1 91 ? 16.680 3.621 -13.610 1.00 86.88 91 ILE A O 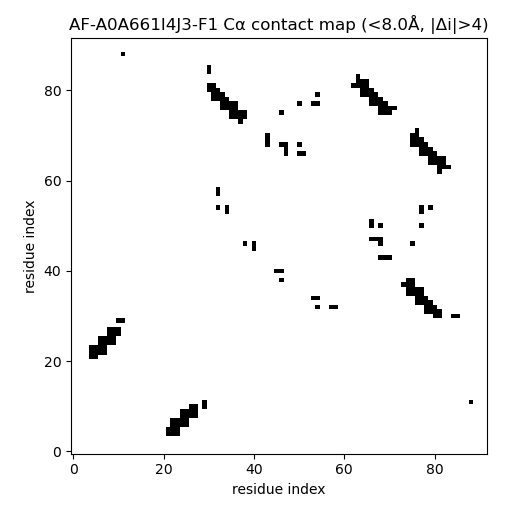1
ATOM 756 N N . SER A 1 92 ? 15.965 1.865 -12.390 1.00 76.56 92 SER A N 1
ATOM 757 C CA . SER A 1 92 ? 16.969 0.899 -12.871 1.00 76.56 92 SER A CA 1
ATOM 758 C C . SER A 1 92 ? 16.685 0.412 -14.284 1.00 76.56 92 SER A C 1
ATOM 760 O O . SER A 1 92 ? 17.654 0.324 -15.070 1.00 76.56 92 SER A O 1
#

Solvent-accessible surface area (backbone atoms only — not comparable to full-atom values): 6012 Å² total; per-residue (Å²): 135,82,83,77,68,44,75,38,80,47,53,100,83,61,78,91,74,74,84,91,62,75,66,44,80,42,76,43,73,92,59,44,48,77,50,77,44,80,64,102,62,94,46,68,74,58,51,54,70,42,43,62,74,77,39,56,94,76,51,73,95,83,71,70,68,45,77,52,64,50,76,55,93,84,30,39,39,38,35,37,30,35,64,67,62,51,50,53,62,76,73,106